Protein AF-A0A1C6GRL8-F1 (afdb_monomer_lite)

pLDDT: mean 89.05, std 13.33, range [46.78, 97.94]

Foldseek 3Di:
DKDKDKDWAQDPVVVVVVCVVLPPQWPDKDWDPDPPDRTTMMMTMGHDDPDPPPPPD

Secondary structure (DSSP, 8-state):
-EEEEEEEESSHHHHHHHHHHHTTTEEEEEE-----SSSEEEEEEEE----------

Sequence (57 aa):
MSVKIKISYSEDWELAGVIRLLSPKLKDYKVSRNKDGRYKKAYVELEIKFGEVREDE

Radius of gyration: 14.57 Å; chains: 1; bounding box: 42×22×34 Å

Structure (mmCIF, N/CA/C/O backbone):
data_AF-A0A1C6GRL8-F1
#
_entry.id   AF-A0A1C6GRL8-F1
#
loop_
_atom_site.group_PDB
_atom_site.id
_atom_site.type_symbol
_atom_site.label_atom_id
_atom_site.label_alt_id
_atom_site.label_comp_id
_atom_site.label_asym_id
_atom_site.label_entity_id
_atom_site.label_seq_id
_atom_site.pdbx_PDB_ins_code
_atom_site.Cartn_x
_atom_site.Cartn_y
_atom_site.Cartn_z
_atom_site.occupancy
_atom_site.B_iso_or_equiv
_atom_site.auth_seq_id
_atom_site.auth_comp_id
_atom_site.auth_asym_id
_atom_site.auth_atom_id
_atom_site.pdbx_PDB_model_num
ATOM 1 N N . MET A 1 1 ? -8.515 3.176 16.523 1.00 85.75 1 MET A N 1
ATOM 2 C CA . MET A 1 1 ? -7.034 3.135 16.434 1.00 85.75 1 MET A CA 1
ATOM 3 C C . MET A 1 1 ? -6.657 2.949 14.972 1.00 85.75 1 MET A C 1
ATOM 5 O O . MET A 1 1 ? -7.432 2.319 14.260 1.00 85.75 1 MET A O 1
ATOM 9 N N . SER A 1 2 ? -5.536 3.498 14.497 1.00 86.88 2 SER A N 1
ATOM 10 C CA . SER A 1 2 ? -5.092 3.251 13.119 1.00 86.88 2 SER A CA 1
ATOM 11 C C . SER A 1 2 ? -3.742 2.552 13.063 1.00 86.88 2 SER A C 1
ATOM 13 O O . SER A 1 2 ? -2.884 2.738 13.925 1.00 86.88 2 SER A O 1
ATOM 15 N N . VAL A 1 3 ? -3.587 1.701 12.053 1.00 94.38 3 VAL A N 1
ATOM 16 C CA . VAL A 1 3 ? -2.342 0.995 11.745 1.00 94.38 3 VAL A CA 1
ATOM 17 C C . VAL A 1 3 ? -1.856 1.481 10.392 1.00 94.38 3 VAL A C 1
ATOM 19 O O . VAL A 1 3 ? -2.631 1.554 9.441 1.00 94.38 3 VAL A O 1
ATOM 22 N N . LYS A 1 4 ? -0.565 1.807 10.301 1.00 95.75 4 LYS A N 1
ATOM 23 C CA . LYS A 1 4 ? 0.082 2.170 9.039 1.00 95.75 4 LYS A CA 1
ATOM 24 C C . LYS A 1 4 ? 0.924 1.010 8.535 1.00 95.75 4 LYS A C 1
ATOM 26 O O . LYS A 1 4 ? 1.782 0.511 9.257 1.00 95.75 4 LYS A O 1
ATOM 31 N N . ILE A 1 5 ? 0.701 0.616 7.287 1.00 95.75 5 ILE A N 1
ATOM 32 C CA . ILE A 1 5 ? 1.432 -0.458 6.613 1.00 95.75 5 ILE A CA 1
ATOM 33 C C . ILE A 1 5 ? 2.167 0.133 5.415 1.00 95.75 5 ILE A C 1
ATOM 35 O O . ILE A 1 5 ? 1.622 0.952 4.676 1.00 95.75 5 ILE A O 1
ATOM 39 N N . LYS A 1 6 ? 3.412 -0.294 5.205 1.00 96.50 6 LYS A N 1
ATOM 40 C CA . LYS A 1 6 ? 4.159 -0.019 3.977 1.00 96.50 6 LYS A CA 1
ATOM 41 C C . LYS A 1 6 ? 4.115 -1.252 3.082 1.00 96.50 6 LYS A C 1
ATOM 43 O O . LYS A 1 6 ? 4.560 -2.319 3.489 1.00 96.50 6 LYS A O 1
ATOM 48 N N . ILE A 1 7 ? 3.654 -1.077 1.852 1.00 96.50 7 ILE A N 1
ATOM 49 C CA . ILE A 1 7 ? 3.642 -2.108 0.815 1.00 96.50 7 ILE A CA 1
ATOM 50 C C . ILE A 1 7 ? 4.756 -1.779 -0.172 1.00 96.50 7 ILE A C 1
ATOM 52 O O . ILE A 1 7 ? 4.809 -0.663 -0.690 1.00 96.50 7 ILE A O 1
ATOM 56 N N . SER A 1 8 ? 5.647 -2.736 -0.419 1.00 96.38 8 SER A N 1
ATOM 57 C CA . SER A 1 8 ? 6.612 -2.661 -1.521 1.00 96.38 8 SER A CA 1
ATOM 58 C C . SER A 1 8 ? 6.153 -3.619 -2.616 1.00 96.38 8 SER A C 1
ATOM 60 O O . SER A 1 8 ? 5.844 -4.764 -2.304 1.00 96.38 8 SER A O 1
ATOM 62 N N . TYR A 1 9 ? 6.063 -3.148 -3.856 1.00 96.75 9 TYR A N 1
ATOM 63 C CA . TYR A 1 9 ? 5.496 -3.891 -4.988 1.00 96.75 9 T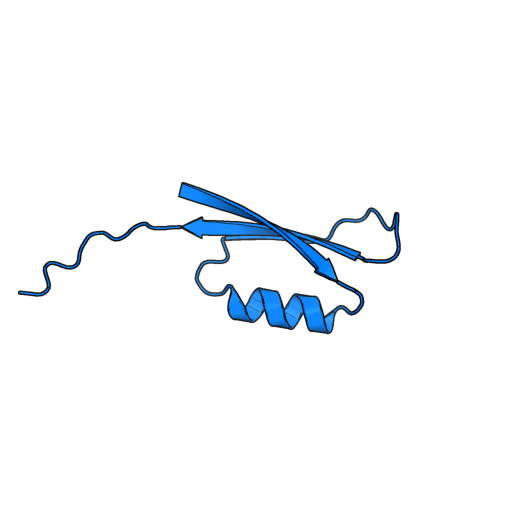YR A CA 1
ATOM 64 C C . TYR A 1 9 ? 6.230 -3.541 -6.289 1.00 96.75 9 TYR A C 1
ATOM 66 O O . TYR A 1 9 ? 6.926 -2.524 -6.360 1.00 96.75 9 TYR A O 1
ATOM 74 N N . SER A 1 10 ? 6.099 -4.381 -7.310 1.00 96.31 10 SER A N 1
ATOM 75 C CA . SER A 1 10 ? 6.704 -4.173 -8.632 1.00 96.31 10 SER A CA 1
ATOM 76 C C . SER A 1 10 ? 5.656 -3.661 -9.618 1.00 96.31 10 SER A C 1
ATOM 78 O O . SER A 1 10 ? 5.825 -2.607 -10.243 1.00 96.31 10 SER A O 1
ATOM 80 N N . GLU A 1 11 ? 4.524 -4.359 -9.677 1.00 96.94 11 GLU A N 1
ATOM 81 C CA . GLU A 1 11 ? 3.469 -4.132 -10.658 1.00 96.94 11 GLU A CA 1
ATOM 82 C C . GLU A 1 11 ? 2.200 -3.577 -10.012 1.00 96.94 11 GLU A C 1
ATOM 84 O O . GLU A 1 11 ? 1.836 -3.927 -8.890 1.00 96.94 11 GLU A O 1
ATOM 89 N N . ASP A 1 12 ? 1.481 -2.717 -10.732 1.00 96.19 12 ASP A N 1
ATOM 90 C CA . ASP A 1 12 ? 0.341 -1.988 -10.158 1.00 96.19 12 ASP A CA 1
ATOM 91 C C . ASP A 1 12 ? -0.825 -2.924 -9.778 1.00 96.19 12 ASP A C 1
ATOM 93 O O . ASP A 1 12 ? -1.583 -2.639 -8.847 1.00 96.19 12 ASP A O 1
ATOM 97 N N . TRP A 1 13 ? -0.934 -4.085 -10.436 1.00 97.88 13 TRP A N 1
ATOM 98 C CA . TRP A 1 13 ? -1.932 -5.108 -10.111 1.00 97.88 13 TRP A CA 1
ATOM 99 C C . TRP A 1 13 ? -1.678 -5.778 -8.752 1.00 97.88 13 TRP A C 1
ATOM 101 O O . TRP A 1 13 ? -2.638 -6.150 -8.076 1.00 97.88 13 TRP A O 1
ATOM 111 N N . GLU A 1 14 ? -0.416 -5.896 -8.321 1.00 97.94 14 GLU A N 1
ATOM 112 C CA . GLU A 1 14 ? -0.064 -6.449 -7.006 1.00 97.94 14 GLU A CA 1
ATOM 113 C C . GLU A 1 14 ? -0.609 -5.535 -5.909 1.00 97.94 14 GLU A C 1
ATOM 115 O O . GLU A 1 14 ? -1.270 -5.993 -4.974 1.00 97.94 14 GLU A O 1
ATOM 120 N N . LEU A 1 15 ? -0.403 -4.220 -6.065 1.00 97.56 15 LEU A N 1
ATOM 121 C CA . LEU A 1 15 ? -0.948 -3.230 -5.142 1.00 97.56 15 LEU A CA 1
ATOM 122 C C . LEU A 1 15 ? -2.478 -3.291 -5.122 1.00 97.56 15 LEU A C 1
ATOM 124 O O . LEU A 1 15 ? -3.059 -3.351 -4.041 1.00 97.56 15 LEU A O 1
ATOM 128 N N . ALA A 1 16 ? -3.130 -3.315 -6.287 1.00 97.62 16 ALA A N 1
ATOM 129 C CA . ALA A 1 16 ? -4.589 -3.399 -6.372 1.00 97.62 16 ALA A CA 1
ATOM 130 C C . ALA A 1 16 ? -5.143 -4.645 -5.655 1.00 97.62 16 ALA A C 1
ATOM 132 O O . ALA A 1 16 ? -6.139 -4.557 -4.932 1.00 97.6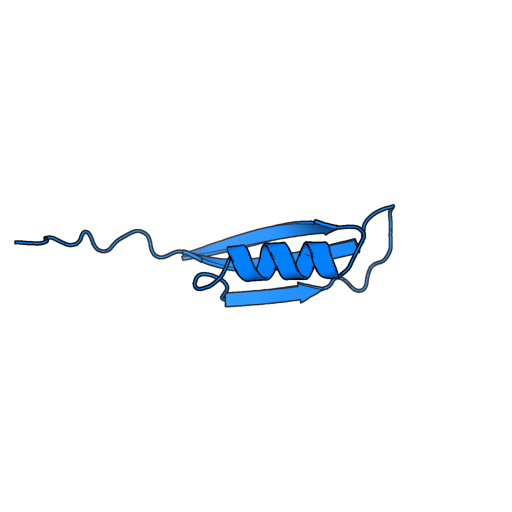2 16 ALA A O 1
ATOM 133 N N . GLY A 1 17 ? -4.468 -5.792 -5.797 1.00 97.94 17 GLY A N 1
ATOM 134 C CA . GLY A 1 17 ? -4.808 -7.025 -5.091 1.00 97.94 17 GLY A CA 1
ATOM 135 C C . GLY A 1 17 ? -4.736 -6.871 -3.572 1.00 97.94 17 GLY A C 1
ATOM 136 O O . GLY A 1 17 ? -5.681 -7.242 -2.874 1.00 97.94 17 GLY A O 1
ATOM 137 N N . VAL A 1 18 ? -3.663 -6.262 -3.058 1.00 97.56 18 VAL A N 1
ATOM 138 C CA . VAL A 1 18 ? -3.510 -6.009 -1.616 1.00 97.56 18 VAL A CA 1
ATOM 139 C C . VAL A 1 18 ? -4.557 -5.017 -1.108 1.00 97.56 18 VAL A C 1
ATOM 141 O O . VAL A 1 18 ? -5.182 -5.273 -0.085 1.00 97.56 18 VAL A O 1
ATOM 144 N N . ILE A 1 19 ? -4.810 -3.920 -1.827 1.00 96.88 19 ILE A N 1
ATOM 145 C CA . ILE A 1 19 ? -5.837 -2.933 -1.456 1.00 96.88 19 ILE A CA 1
ATOM 146 C C . ILE A 1 19 ? -7.214 -3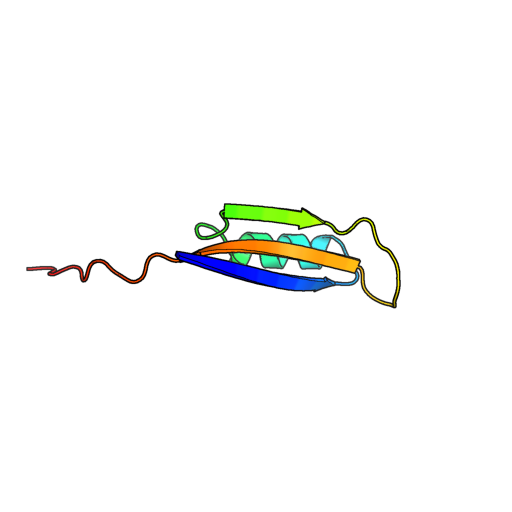.598 -1.329 1.00 96.88 19 ILE A C 1
ATOM 148 O O . ILE A 1 19 ? -7.911 -3.361 -0.344 1.00 96.88 19 ILE A O 1
ATOM 152 N N . ARG A 1 20 ? -7.569 -4.497 -2.258 1.00 96.88 20 ARG A N 1
ATOM 153 C CA . ARG A 1 20 ? -8.826 -5.257 -2.199 1.00 96.88 20 ARG A CA 1
ATOM 154 C C . ARG A 1 20 ? -8.910 -6.174 -0.977 1.00 96.88 20 ARG A C 1
ATOM 156 O O . ARG A 1 20 ? -9.977 -6.278 -0.384 1.00 96.88 20 ARG A O 1
ATOM 163 N N . LEU A 1 21 ? -7.808 -6.819 -0.587 1.00 96.25 21 LEU A N 1
ATOM 164 C CA . LEU A 1 21 ? -7.755 -7.665 0.616 1.00 96.25 21 LEU A CA 1
ATOM 165 C C . LEU A 1 21 ? -7.892 -6.860 1.916 1.00 96.25 21 LEU A C 1
ATOM 167 O O . LEU A 1 21 ? -8.330 -7.398 2.930 1.00 96.25 21 LEU A O 1
ATOM 171 N N . LEU A 1 22 ? -7.505 -5.584 1.899 1.00 94.44 22 LEU A N 1
ATOM 172 C CA . LEU A 1 22 ? -7.574 -4.703 3.063 1.00 94.44 22 LEU A CA 1
ATOM 173 C C . LEU A 1 22 ? -8.955 -4.053 3.249 1.00 94.44 22 LEU A C 1
ATOM 175 O O . LEU A 1 22 ? -9.249 -3.547 4.335 1.00 94.44 22 LEU A O 1
ATOM 179 N N . SER A 1 23 ? -9.827 -4.075 2.239 1.00 91.06 23 SER A N 1
ATOM 180 C CA . SER A 1 23 ? -11.224 -3.651 2.375 1.00 91.06 23 SER A CA 1
ATOM 181 C C . SER A 1 23 ? -12.010 -4.591 3.311 1.00 91.06 23 SER A C 1
ATOM 183 O O . SER A 1 23 ? -11.797 -5.801 3.281 1.00 91.06 23 SER A O 1
ATOM 185 N N . PRO A 1 24 ? -12.932 -4.080 4.151 1.00 91.25 24 PRO A N 1
ATOM 186 C CA . PRO A 1 24 ? -13.357 -2.682 4.279 1.00 91.25 24 PRO A CA 1
ATOM 187 C C . PRO A 1 24 ? -12.530 -1.861 5.287 1.00 91.25 24 PRO A C 1
ATOM 189 O O . PRO A 1 24 ? -12.844 -0.702 5.518 1.00 91.25 24 PRO A O 1
ATOM 192 N N . LYS A 1 25 ? -11.489 -2.432 5.908 1.00 93.81 25 LYS A N 1
ATOM 193 C CA . LYS A 1 25 ? -10.694 -1.756 6.956 1.00 93.81 25 LYS A CA 1
ATOM 194 C C . LYS A 1 25 ? -9.784 -0.652 6.413 1.00 93.81 25 LYS A C 1
ATOM 196 O O . LYS A 1 25 ? -9.210 0.110 7.188 1.00 93.81 25 LYS A O 1
ATOM 201 N N . LEU A 1 26 ? -9.610 -0.592 5.096 1.00 94.56 26 LEU A N 1
ATOM 202 C CA . LEU A 1 26 ? -8.862 0.454 4.418 1.00 94.56 26 LEU A CA 1
ATOM 203 C C . LEU A 1 26 ? -9.490 1.827 4.680 1.00 94.56 26 LEU A C 1
ATOM 205 O O . LEU A 1 26 ? -10.616 2.080 4.262 1.00 94.56 26 LEU A O 1
ATOM 209 N N . LYS A 1 27 ? -8.733 2.716 5.322 1.00 94.56 27 LYS A N 1
ATOM 210 C CA . LYS A 1 27 ? -9.138 4.102 5.560 1.00 94.56 27 LYS A CA 1
ATOM 211 C C . LYS A 1 27 ? -8.642 5.025 4.449 1.00 94.56 27 LYS A C 1
ATOM 213 O O . LYS A 1 27 ? -9.412 5.811 3.917 1.00 94.56 27 LYS A O 1
ATOM 218 N N . ASP A 1 28 ? -7.356 4.930 4.118 1.00 95.62 28 ASP A N 1
ATOM 219 C CA . ASP A 1 28 ? -6.715 5.700 3.048 1.00 95.62 28 ASP A CA 1
ATOM 220 C C . ASP A 1 28 ? -5.448 4.980 2.561 1.00 95.62 28 ASP A C 1
ATOM 222 O O . ASP A 1 28 ? -4.881 4.141 3.270 1.00 95.62 28 ASP A O 1
ATOM 226 N N . TYR A 1 29 ? -4.971 5.311 1.362 1.00 96.62 29 TYR A N 1
ATOM 227 C CA . TYR A 1 29 ? -3.643 4.913 0.914 1.00 96.62 29 TYR A CA 1
ATOM 228 C C . TYR A 1 29 ? -3.005 5.931 -0.030 1.00 96.62 29 TYR A C 1
ATOM 230 O O . TYR A 1 29 ? -3.656 6.604 -0.824 1.00 96.62 29 TYR A O 1
ATOM 238 N N . LYS A 1 30 ? -1.673 5.983 0.005 1.00 96.81 30 LYS A N 1
ATOM 239 C CA . LYS A 1 30 ? -0.862 6.862 -0.832 1.00 96.81 30 LYS A CA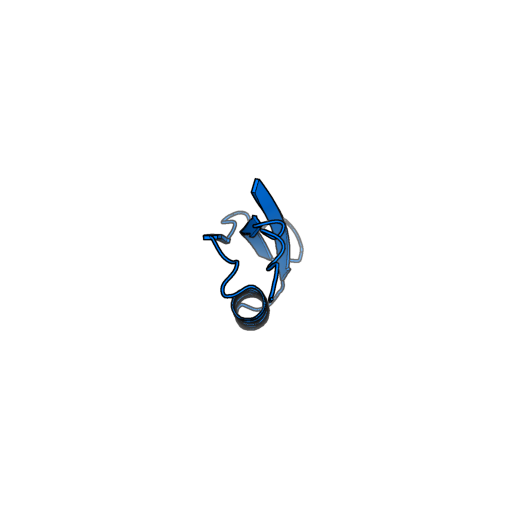 1
ATOM 240 C C . LYS A 1 30 ? 0.254 6.095 -1.519 1.00 96.81 30 LYS A C 1
ATOM 242 O O . LYS A 1 30 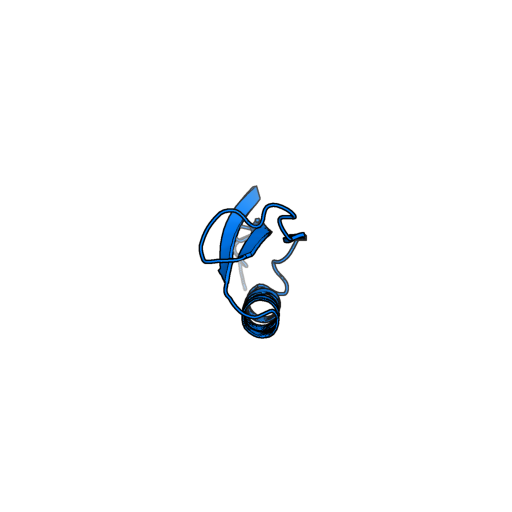? 1.097 5.477 -0.866 1.00 96.81 30 LYS A O 1
ATOM 247 N N . VAL A 1 31 ? 0.324 6.224 -2.840 1.00 96.75 31 VAL A N 1
ATOM 248 C CA . VAL A 1 31 ? 1.472 5.759 -3.624 1.00 96.75 31 VAL A CA 1
ATOM 249 C C . VAL A 1 31 ? 2.640 6.734 -3.453 1.00 96.75 31 VAL A C 1
ATOM 251 O O . VAL A 1 31 ? 2.500 7.952 -3.596 1.00 96.75 31 VAL A O 1
ATOM 254 N N . SER A 1 32 ? 3.811 6.196 -3.122 1.00 95.56 32 SER A N 1
ATOM 255 C CA . SER A 1 32 ? 5.056 6.952 -3.056 1.00 95.56 32 SER A CA 1
ATOM 256 C C . SER A 1 32 ? 5.454 7.417 -4.450 1.00 95.56 32 SER A C 1
ATOM 258 O O . SER A 1 32 ? 5.558 6.617 -5.375 1.00 95.56 32 SER A O 1
ATOM 260 N N . ARG A 1 33 ? 5.763 8.709 -4.581 1.00 92.25 33 ARG A N 1
ATOM 261 C CA . ARG A 1 33 ? 6.391 9.256 -5.794 1.00 92.25 33 ARG A CA 1
ATOM 262 C C . ARG A 1 33 ? 7.884 8.946 -5.866 1.00 92.25 33 ARG A C 1
ATOM 264 O O . ARG A 1 33 ? 8.475 9.073 -6.932 1.00 92.25 33 ARG A O 1
ATOM 271 N N . ASN A 1 34 ? 8.484 8.550 -4.742 1.00 84.88 34 ASN A N 1
ATOM 272 C CA . ASN A 1 34 ? 9.877 8.147 -4.710 1.00 84.88 34 ASN A CA 1
ATOM 273 C C . ASN A 1 34 ? 10.036 6.779 -5.402 1.00 84.88 34 ASN A C 1
ATOM 275 O O . ASN A 1 34 ? 9.418 5.801 -4.968 1.00 84.88 34 ASN A O 1
ATOM 279 N N . LYS A 1 35 ? 10.864 6.748 -6.454 1.00 80.00 35 LYS A N 1
ATOM 280 C CA . LYS A 1 35 ? 11.243 5.565 -7.239 1.00 80.00 35 LYS A CA 1
ATOM 281 C C . LYS A 1 35 ? 12.615 4.991 -6.841 1.00 80.00 35 LYS A C 1
ATOM 283 O O . LYS A 1 35 ? 13.150 4.153 -7.556 1.00 80.00 35 LYS A O 1
ATOM 288 N N . ASP A 1 36 ? 13.175 5.414 -5.710 1.00 84.00 36 ASP A N 1
ATOM 289 C CA . ASP A 1 36 ? 14.445 4.914 -5.191 1.00 84.00 36 ASP A CA 1
ATOM 290 C C . ASP A 1 36 ? 14.315 3.448 -4.752 1.00 84.00 36 ASP A C 1
ATOM 292 O O . ASP A 1 36 ? 13.577 3.099 -3.810 1.00 84.00 36 ASP A O 1
ATOM 296 N N . GLY A 1 37 ? 15.103 2.605 -5.419 1.00 86.12 37 GLY A N 1
ATOM 297 C CA . GLY A 1 37 ? 15.196 1.168 -5.196 1.00 86.12 37 GLY A CA 1
ATOM 298 C C . GLY A 1 37 ? 14.399 0.336 -6.201 1.00 86.12 37 GLY A C 1
ATOM 299 O O . GLY A 1 37 ? 13.706 0.845 -7.072 1.00 86.12 37 GLY A O 1
ATOM 300 N N . ARG A 1 38 ? 14.506 -0.989 -6.067 1.00 92.38 38 ARG A N 1
ATOM 301 C CA . ARG A 1 38 ? 13.915 -1.962 -7.002 1.00 92.38 38 ARG A CA 1
ATOM 302 C C . ARG A 1 38 ? 12.380 -1.977 -7.014 1.00 92.38 38 ARG A C 1
ATOM 304 O O . ARG A 1 38 ? 11.794 -2.386 -8.008 1.00 92.38 38 ARG A O 1
ATOM 311 N N . TYR A 1 39 ? 11.740 -1.562 -5.921 1.00 94.94 39 TYR A N 1
ATOM 312 C CA . TYR A 1 39 ? 10.295 -1.688 -5.728 1.00 94.94 39 TYR A CA 1
ATOM 313 C C . TYR A 1 39 ? 9.623 -0.327 -5.552 1.00 94.94 39 TYR A C 1
ATOM 315 O O . TYR A 1 39 ? 10.116 0.534 -4.812 1.00 94.94 39 TYR A O 1
ATOM 323 N N . LYS A 1 40 ? 8.442 -0.181 -6.159 1.00 95.75 40 LYS A N 1
ATOM 324 C CA . LYS A 1 40 ? 7.483 0.883 -5.850 1.00 95.75 40 LYS A CA 1
ATOM 325 C C . LYS A 1 40 ? 7.005 0.720 -4.409 1.00 95.75 40 LYS A C 1
ATOM 327 O O . LYS A 1 40 ? 7.056 -0.367 -3.833 1.00 95.75 40 LYS A O 1
ATOM 332 N N . LYS A 1 41 ? 6.549 1.815 -3.802 1.00 96.81 41 LYS A N 1
ATOM 333 C CA . LYS A 1 41 ? 6.094 1.835 -2.405 1.00 96.81 41 LYS A CA 1
ATOM 334 C C . LYS A 1 41 ? 4.712 2.465 -2.315 1.00 96.81 41 LYS A C 1
ATOM 336 O O . LYS A 1 41 ? 4.452 3.476 -2.962 1.00 96.81 41 LYS A O 1
ATOM 341 N N . ALA A 1 42 ? 3.846 1.904 -1.487 1.00 97.38 42 ALA A N 1
ATOM 342 C CA . ALA A 1 42 ? 2.601 2.524 -1.063 1.00 97.38 42 ALA A CA 1
ATOM 343 C C . ALA A 1 42 ? 2.510 2.482 0.461 1.00 97.38 42 ALA A C 1
ATOM 345 O O . ALA A 1 42 ? 3.028 1.569 1.105 1.00 97.38 42 ALA A O 1
ATOM 346 N N . TYR A 1 43 ? 1.865 3.488 1.027 1.00 97.50 43 TYR A N 1
ATOM 347 C CA . TYR A 1 43 ? 1.588 3.582 2.449 1.00 97.50 43 TYR A CA 1
ATOM 348 C C . TYR A 1 43 ? 0.085 3.515 2.630 1.00 97.50 43 TYR A C 1
ATOM 350 O O . TYR A 1 43 ? -0.640 4.287 2.011 1.00 97.50 43 TYR A O 1
ATOM 358 N N . VAL A 1 44 ? -0.363 2.582 3.454 1.00 97.44 44 VAL A N 1
ATOM 359 C CA . VAL A 1 44 ? -1.773 2.310 3.701 1.00 97.44 44 VAL A CA 1
ATOM 360 C C . VAL A 1 44 ? -2.083 2.619 5.154 1.00 97.44 44 VAL A C 1
ATOM 362 O O . VAL A 1 44 ? -1.334 2.207 6.040 1.00 97.44 44 VAL A O 1
ATOM 365 N N . GLU A 1 45 ? -3.185 3.315 5.400 1.00 97.25 45 GLU A N 1
ATOM 366 C CA . GLU A 1 45 ? -3.765 3.472 6.726 1.00 97.25 45 GLU A CA 1
ATOM 367 C C . GLU A 1 45 ? -4.999 2.577 6.848 1.00 97.25 45 GLU A C 1
ATOM 369 O O . GLU A 1 45 ? -5.927 2.643 6.040 1.00 97.25 45 GLU A O 1
ATOM 374 N N . LEU A 1 46 ? -4.997 1.729 7.871 1.00 95.56 46 LEU A N 1
ATOM 375 C CA . LEU A 1 46 ? -6.127 0.889 8.233 1.00 95.56 46 LEU A CA 1
ATOM 376 C C . LEU A 1 46 ? -6.804 1.442 9.475 1.00 95.56 46 LEU A C 1
ATOM 378 O O . LEU A 1 46 ? -6.136 1.779 10.457 1.00 95.56 46 LEU A O 1
ATOM 382 N N . GLU A 1 47 ? -8.130 1.463 9.456 1.00 94.31 47 GLU A N 1
ATOM 383 C CA . GLU A 1 47 ? -8.922 1.626 10.661 1.00 94.31 47 GLU A CA 1
ATOM 384 C C . GLU A 1 47 ? -9.064 0.268 11.357 1.00 94.31 47 GLU A C 1
ATOM 386 O O . GLU A 1 47 ? -9.608 -0.694 10.811 1.00 94.31 47 GLU A O 1
ATOM 391 N N . ILE A 1 48 ? -8.547 0.183 12.582 1.00 88.12 48 ILE A N 1
ATOM 392 C CA . ILE A 1 48 ? -8.709 -0.984 13.442 1.00 88.12 48 ILE A CA 1
ATOM 393 C C . ILE A 1 48 ? -9.713 -0.620 14.530 1.00 88.12 48 ILE A C 1
ATOM 395 O O . ILE A 1 48 ? -9.457 0.239 15.386 1.00 88.12 48 ILE A O 1
ATOM 399 N N . LYS A 1 49 ? -10.848 -1.316 14.498 1.00 82.88 49 LYS A N 1
ATOM 400 C CA . LYS A 1 49 ? -11.766 -1.435 15.625 1.00 82.88 49 LYS A CA 1
ATOM 401 C C . LYS A 1 49 ? -11.415 -2.747 16.323 1.00 82.88 49 LYS A C 1
ATOM 403 O O . LYS A 1 49 ? -11.630 -3.818 15.759 1.00 82.88 49 LYS A O 1
ATOM 408 N N . PHE A 1 50 ? -10.781 -2.666 17.491 1.00 70.88 50 PHE A N 1
ATOM 409 C CA . PHE A 1 50 ? -10.787 -3.803 18.412 1.00 70.88 50 PHE A CA 1
ATOM 410 C C . PHE A 1 50 ? -12.229 -3.940 18.897 1.00 70.88 50 PHE A C 1
ATOM 412 O O . PHE A 1 50 ? -12.858 -2.913 19.142 1.00 70.88 50 PHE A O 1
ATOM 419 N N . GLY A 1 51 ? -12.767 -5.159 18.895 1.00 62.25 51 GLY A N 1
ATOM 420 C CA . GLY A 1 51 ? -14.200 -5.390 19.053 1.00 62.25 51 GLY A CA 1
ATOM 421 C C . GLY A 1 51 ? -14.800 -4.616 20.226 1.00 62.25 51 GLY A C 1
ATOM 422 O O . GLY A 1 51 ? -14.309 -4.707 21.347 1.00 62.25 51 GLY A O 1
ATOM 423 N N . GLU A 1 52 ? -15.906 -3.921 19.971 1.00 57.62 52 GLU A N 1
ATOM 424 C CA . GLU A 1 52 ? -17.039 -4.085 20.875 1.00 57.62 52 GLU A CA 1
ATOM 425 C C . GLU A 1 52 ? -17.309 -5.589 20.848 1.00 57.62 52 GLU A C 1
ATOM 427 O O . GLU A 1 52 ? -17.603 -6.152 19.788 1.00 57.62 52 GLU A O 1
ATOM 432 N N . VAL A 1 53 ? -17.029 -6.264 21.963 1.00 60.38 53 VAL A N 1
ATOM 433 C CA . VAL A 1 53 ? -17.473 -7.639 22.165 1.00 60.38 53 VAL A CA 1
ATOM 434 C C . VAL A 1 53 ? -18.955 -7.619 21.830 1.00 60.38 53 VAL A C 1
ATOM 436 O O . VAL A 1 53 ? -19.718 -6.896 22.465 1.00 60.38 53 VAL A O 1
ATOM 439 N N . ARG A 1 54 ? -19.353 -8.338 20.782 1.00 60.38 54 ARG A N 1
ATOM 4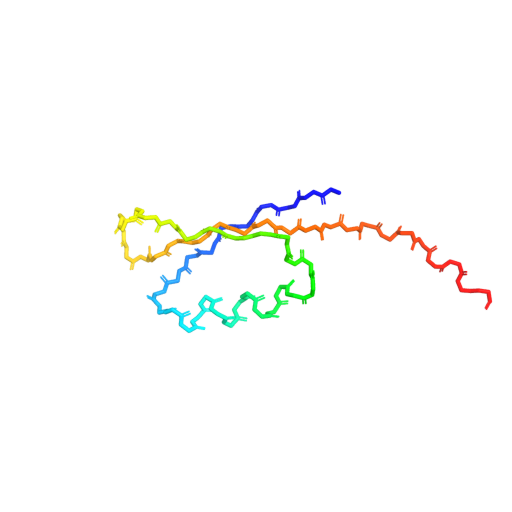40 C CA . ARG A 1 54 ? -20.755 -8.689 20.649 1.00 60.38 54 ARG A CA 1
ATOM 441 C C . ARG A 1 54 ? -21.019 -9.641 21.803 1.00 60.38 54 ARG A C 1
ATOM 443 O O . ARG A 1 54 ? -20.591 -10.792 21.759 1.00 60.38 54 ARG A O 1
ATOM 450 N N . GLU A 1 55 ? -21.620 -9.125 22.868 1.00 51.72 55 GLU A N 1
ATOM 451 C CA . GLU A 1 55 ? -22.506 -9.940 23.688 1.00 51.72 55 GLU A CA 1
ATOM 452 C C . GLU A 1 55 ? -23.672 -10.295 22.762 1.00 51.72 55 GLU A C 1
ATOM 454 O O . GLU A 1 55 ? -24.676 -9.596 22.696 1.00 51.72 55 GLU A O 1
ATOM 459 N N . ASP A 1 56 ? -23.454 -11.295 21.909 1.00 56.66 56 ASP A N 1
ATOM 460 C CA . ASP A 1 56 ? -24.558 -11.984 21.265 1.00 56.66 56 ASP A CA 1
ATOM 461 C C . ASP A 1 56 ? -25.217 -12.801 22.398 1.00 56.66 56 ASP A C 1
ATOM 463 O O . ASP A 1 56 ? -24.587 -13.714 22.943 1.00 56.66 56 ASP A O 1
ATOM 467 N N . GLU A 1 57 ? -26.411 -12.355 22.816 1.00 46.78 57 GLU A N 1
ATOM 468 C CA . GLU A 1 57 ? -27.328 -12.994 23.784 1.00 46.78 57 GLU A CA 1
ATOM 469 C C . GLU A 1 57 ? -27.712 -14.432 23.400 1.00 46.78 57 GLU A C 1
ATOM 471 O O . GLU A 1 57 ? -27.903 -14.710 22.190 1.00 46.78 57 GLU A O 1
#